Protein AF-A0A0E0FB66-F1 (afdb_monomer_lite)

Foldseek 3Di:
DDPQAAAEALCDAQWDADVVVPFDRDPPIDGHPDLLRHQHNTSDHGGPNVVVVVVVVVVVVCCVVVVDPDPPPPDDPDPPPPPVCPDPDPPPDDDDDDD

pLDDT: mean 78.13, std 17.8, range [37.84, 97.06]

Structure (mmCIF, N/CA/C/O backbone):
data_AF-A0A0E0FB66-F1
#
_entry.id   AF-A0A0E0FB66-F1
#
loop_
_atom_site.group_PDB
_atom_site.id
_atom_site.type_symbol
_atom_site.label_atom_id
_atom_site.label_alt_id
_atom_site.label_comp_id
_atom_site.label_asym_id
_atom_site.label_entity_id
_atom_site.label_seq_id
_atom_site.pdbx_PDB_ins_code
_atom_site.Cartn_x
_atom_site.Cartn_y
_atom_site.Cartn_z
_atom_site.occupancy
_atom_site.B_iso_or_equiv
_atom_site.auth_seq_id
_atom_site.auth_comp_id
_atom_site.auth_asym_id
_atom_site.auth_atom_id
_atom_site.pdbx_PDB_model_num
ATOM 1 N N . MET A 1 1 ? -0.899 -19.690 -12.716 1.00 37.84 1 MET A N 1
ATOM 2 C CA . MET A 1 1 ? -1.609 -18.395 -12.662 1.00 37.84 1 MET A CA 1
ATOM 3 C C . MET A 1 1 ? -1.600 -17.967 -11.205 1.00 37.84 1 MET A C 1
ATOM 5 O O . MET A 1 1 ? -2.400 -18.480 -10.437 1.00 37.84 1 MET A O 1
ATOM 9 N N . LEU A 1 2 ? -0.591 -17.195 -10.789 1.00 43.56 2 LEU A N 1
ATOM 10 C CA . LEU A 1 2 ? -0.420 -16.826 -9.384 1.00 43.56 2 LEU A CA 1
ATOM 11 C C . LEU A 1 2 ? -1.492 -15.795 -9.018 1.00 43.56 2 LEU A C 1
ATOM 13 O O . LEU A 1 2 ? -1.631 -14.769 -9.683 1.00 43.56 2 LEU A O 1
ATOM 17 N N . SER A 1 3 ? -2.295 -16.128 -8.014 1.00 49.41 3 SER A N 1
ATOM 18 C CA . SER A 1 3 ? -3.348 -15.277 -7.476 1.00 49.41 3 SER A CA 1
ATOM 19 C C . SER A 1 3 ? -2.721 -14.182 -6.613 1.00 49.41 3 SER A C 1
ATOM 21 O O . SER A 1 3 ? -2.735 -14.276 -5.395 1.00 49.41 3 SER A O 1
ATOM 23 N N . THR A 1 4 ? -2.140 -13.158 -7.237 1.00 59.16 4 THR A N 1
ATOM 24 C CA . THR A 1 4 ? -1.543 -12.004 -6.538 1.00 59.16 4 THR A CA 1
ATOM 25 C C . THR A 1 4 ? -2.435 -10.772 -6.678 1.00 59.16 4 THR A C 1
ATOM 27 O O . THR A 1 4 ? -1.999 -9.710 -7.116 1.00 59.16 4 THR A O 1
ATOM 30 N N . ARG A 1 5 ? -3.733 -10.905 -6.391 1.00 70.12 5 ARG A N 1
ATOM 31 C CA . ARG A 1 5 ? -4.595 -9.724 -6.273 1.00 70.12 5 ARG A CA 1
ATOM 32 C C . ARG A 1 5 ? -4.560 -9.274 -4.825 1.00 70.12 5 ARG A C 1
ATOM 34 O O . ARG A 1 5 ? -5.318 -9.781 -4.009 1.00 70.12 5 ARG A O 1
ATOM 41 N N . LEU A 1 6 ? -3.653 -8.343 -4.545 1.00 73.69 6 LEU A N 1
ATOM 42 C CA . LEU A 1 6 ? -3.714 -7.549 -3.327 1.00 73.69 6 LEU A CA 1
ATOM 43 C C . LEU A 1 6 ? -5.090 -6.877 -3.246 1.00 73.69 6 LEU A C 1
ATOM 45 O O . LEU A 1 6 ? -5.599 -6.411 -4.271 1.00 73.69 6 LEU A O 1
ATOM 49 N N . SER A 1 7 ? -5.675 -6.795 -2.054 1.00 79.44 7 SER A N 1
ATOM 50 C CA . SER A 1 7 ? -6.855 -5.961 -1.824 1.00 79.44 7 SER A CA 1
ATOM 51 C C . SER A 1 7 ? -6.484 -4.494 -2.090 1.00 79.44 7 SER A C 1
ATOM 53 O O . SER A 1 7 ? -5.599 -3.969 -1.405 1.00 79.44 7 SER A O 1
ATOM 55 N N . PRO A 1 8 ? -7.079 -3.829 -3.101 1.00 78.88 8 PRO A N 1
ATOM 56 C CA . PRO A 1 8 ? -6.566 -2.561 -3.610 1.00 78.88 8 PRO A CA 1
ATOM 57 C C . PRO A 1 8 ? -7.223 -1.327 -2.988 1.00 78.88 8 PRO A C 1
ATOM 59 O O . PRO A 1 8 ? -6.946 -0.218 -3.429 1.00 78.88 8 PRO A O 1
ATOM 62 N N . THR A 1 9 ? -8.139 -1.487 -2.035 1.00 80.69 9 THR A N 1
ATOM 63 C CA . THR A 1 9 ? -8.962 -0.390 -1.512 1.00 80.69 9 THR A CA 1
ATOM 64 C C . THR A 1 9 ? -8.502 0.048 -0.129 1.00 80.69 9 THR A C 1
ATOM 66 O O . THR A 1 9 ? -8.287 -0.785 0.743 1.00 80.69 9 THR A O 1
ATOM 69 N N . SER A 1 10 ? -8.439 1.359 0.115 1.00 75.12 10 SER A N 1
ATOM 70 C CA . SER A 1 10 ? -8.129 1.916 1.444 1.00 75.12 10 SER A CA 1
ATOM 71 C C . SER A 1 10 ? -9.205 1.623 2.496 1.00 75.12 10 SER A C 1
ATOM 73 O O . SER A 1 10 ? -8.917 1.610 3.684 1.00 75.12 10 SER A O 1
ATOM 75 N N . HIS A 1 11 ? -10.439 1.327 2.071 1.00 73.88 11 HIS A N 1
ATOM 76 C CA . HIS A 1 11 ? -11.519 0.833 2.940 1.00 73.88 11 HIS A CA 1
ATOM 77 C C . HIS A 1 11 ? -11.331 -0.628 3.382 1.00 73.88 11 HIS A C 1
ATOM 79 O O . HIS A 1 11 ? -12.176 -1.181 4.081 1.00 73.88 11 HIS A O 1
ATOM 85 N N . THR A 1 12 ? -10.276 -1.288 2.907 1.00 85.25 12 THR A N 1
ATOM 86 C CA . THR A 1 12 ? -9.953 -2.683 3.206 1.00 85.25 12 THR A CA 1
ATOM 87 C C . THR A 1 12 ? -8.433 -2.773 3.310 1.00 85.25 12 THR A C 1
ATOM 89 O O . THR A 1 12 ? -7.776 -3.313 2.423 1.00 85.25 12 THR A O 1
ATOM 92 N N . SER A 1 13 ? -7.886 -2.133 4.346 1.00 92.25 13 SER A N 1
ATOM 93 C CA . SER A 1 13 ? -6.464 -2.112 4.704 1.00 92.25 13 SER A CA 1
ATOM 94 C C . SER A 1 13 ? -6.078 -3.322 5.558 1.00 92.25 13 SER A C 1
ATOM 96 O O . SER A 1 13 ? -6.948 -4.010 6.086 1.00 92.25 13 SER A O 1
ATOM 98 N N . CYS A 1 14 ? -4.776 -3.591 5.703 1.00 95.12 14 CYS A N 1
ATOM 99 C CA . CYS A 1 14 ? -4.327 -4.659 6.602 1.00 95.12 14 CYS A CA 1
ATOM 100 C C . CYS A 1 14 ? -4.600 -4.328 8.076 1.00 95.12 14 CYS A C 1
ATOM 102 O O . CYS A 1 14 ? -4.967 -5.206 8.846 1.00 95.12 14 CYS A O 1
ATOM 104 N N . CYS A 1 15 ? -4.400 -3.081 8.490 1.00 95.12 15 CYS A N 1
ATOM 105 C CA . CYS A 1 15 ? -4.760 -2.643 9.830 1.00 95.12 15 CYS A CA 1
ATOM 106 C C . CYS A 1 15 ? -6.231 -2.215 9.863 1.00 95.12 15 CYS A C 1
ATOM 108 O O . CYS A 1 15 ? -6.679 -1.493 8.966 1.00 95.12 15 CYS A O 1
ATOM 110 N N . ASP A 1 16 ? -6.962 -2.615 10.901 1.00 90.00 16 ASP A N 1
ATOM 111 C CA . ASP A 1 16 ? -8.317 -2.131 11.160 1.00 90.00 16 ASP A CA 1
ATOM 112 C C . ASP A 1 16 ? -8.268 -0.678 11.636 1.00 90.00 16 ASP A C 1
ATOM 114 O O . ASP A 1 16 ? -7.708 -0.354 12.686 1.00 90.00 16 ASP A O 1
ATOM 118 N N . VAL A 1 17 ? -8.869 0.216 10.856 1.00 89.75 17 VAL A N 1
ATOM 119 C CA . VAL A 1 17 ? -8.804 1.662 11.084 1.00 89.75 17 VAL A CA 1
ATOM 120 C C . VAL A 1 17 ? -10.170 2.249 11.407 1.00 89.75 17 VAL A C 1
ATOM 122 O O . VAL A 1 17 ? -11.187 1.877 10.823 1.00 89.75 17 VAL A O 1
ATOM 125 N N . ASP A 1 18 ? -10.182 3.237 12.303 1.00 84.81 18 ASP A N 1
ATOM 126 C CA . ASP A 1 18 ? -11.357 4.068 12.554 1.00 84.81 18 ASP A CA 1
ATOM 127 C C . ASP A 1 18 ? -11.314 5.310 11.655 1.00 84.81 18 ASP A C 1
ATOM 129 O O . ASP A 1 18 ? -10.492 6.217 11.824 1.00 84.81 18 ASP A O 1
ATOM 133 N N . THR A 1 19 ? -12.226 5.374 10.687 1.00 81.88 19 THR A N 1
ATOM 134 C CA . THR A 1 19 ? -12.326 6.504 9.757 1.00 81.88 19 THR A CA 1
ATOM 135 C C . THR A 1 19 ? -12.830 7.790 10.418 1.00 81.88 19 THR A C 1
ATOM 137 O O . THR A 1 19 ? -12.688 8.862 9.836 1.00 81.88 19 THR A O 1
ATOM 140 N N . THR A 1 20 ? -13.404 7.720 11.623 1.00 84.50 20 THR A N 1
ATOM 141 C CA . THR A 1 20 ? -13.821 8.897 12.403 1.00 84.50 20 THR A CA 1
ATOM 142 C C . THR A 1 20 ? -12.650 9.557 13.131 1.00 84.50 20 THR A C 1
ATOM 144 O O . THR A 1 20 ? -12.654 10.773 13.319 1.00 84.50 20 THR A O 1
ATOM 147 N N . VAL A 1 21 ? -11.602 8.788 13.450 1.00 83.75 21 VAL A N 1
ATOM 148 C CA . VAL A 1 21 ? -10.349 9.262 14.066 1.00 83.75 21 VAL A CA 1
ATOM 149 C C . VAL A 1 21 ? -9.225 9.284 13.023 1.00 83.75 21 VAL A C 1
ATOM 151 O O . VAL A 1 21 ? -8.081 8.906 13.261 1.00 83.75 21 VAL A O 1
ATOM 154 N N . GLY A 1 22 ? -9.562 9.728 11.814 1.00 86.44 22 GLY A N 1
ATOM 155 C CA . GLY A 1 22 ? -8.578 10.054 10.789 1.00 86.44 22 GLY A CA 1
ATOM 156 C C . GLY A 1 22 ? -7.976 8.875 10.031 1.00 86.44 22 GLY A C 1
ATOM 157 O O . GLY A 1 22 ? -7.120 9.141 9.203 1.00 86.44 22 GLY A O 1
ATOM 158 N N . GLY A 1 23 ? -8.416 7.625 10.231 1.00 90.69 23 GLY A N 1
ATOM 159 C CA . GLY A 1 23 ? -8.046 6.478 9.382 1.00 90.69 23 GLY A CA 1
ATOM 160 C C . GLY A 1 23 ? -6.607 5.967 9.543 1.00 90.69 23 GLY A C 1
ATOM 161 O O . GLY A 1 23 ? -6.089 5.308 8.643 1.00 90.69 23 GLY A O 1
ATOM 162 N N . LEU A 1 24 ? -5.960 6.287 10.664 1.00 90.81 24 LEU A N 1
ATOM 163 C CA . LEU A 1 24 ? -4.611 5.826 11.000 1.00 90.81 24 LEU A CA 1
ATOM 164 C C . LEU A 1 24 ? -4.652 4.479 11.727 1.00 90.81 24 LEU A C 1
ATOM 166 O O . LEU A 1 24 ? -5.563 4.212 12.512 1.00 90.81 24 LEU A O 1
ATOM 170 N N . CYS A 1 25 ? -3.617 3.664 11.529 1.00 92.75 25 CYS A N 1
ATOM 171 C CA . CYS A 1 25 ? -3.410 2.461 12.332 1.00 92.75 25 CYS A CA 1
ATOM 172 C C . CYS A 1 25 ? -2.947 2.848 13.748 1.00 92.75 25 CYS A C 1
ATOM 174 O O . CYS A 1 25 ? -1.846 3.373 13.931 1.00 92.75 25 CYS A O 1
ATOM 176 N N . LEU A 1 26 ? -3.793 2.616 14.755 1.00 91.75 26 LEU A N 1
ATOM 177 C CA . LEU A 1 26 ? -3.505 2.939 16.158 1.00 91.75 26 LEU A CA 1
ATOM 178 C C . LEU A 1 26 ? -2.974 1.711 16.922 1.00 91.75 26 LEU A C 1
ATOM 180 O O . LEU A 1 26 ? -3.255 0.583 16.529 1.00 91.75 26 LEU A O 1
ATOM 184 N N . PRO A 1 27 ? -2.274 1.877 18.064 1.00 91.75 27 PRO A N 1
ATOM 185 C CA . PRO A 1 27 ? -1.701 0.749 18.818 1.00 91.75 27 PRO A CA 1
ATOM 186 C C . PRO A 1 27 ? -2.703 -0.312 19.302 1.00 91.75 27 PRO A C 1
ATOM 188 O O . PRO A 1 27 ? -2.307 -1.420 19.664 1.00 91.75 27 PRO A O 1
ATOM 191 N N . THR A 1 28 ? -3.990 0.031 19.365 1.00 89.69 28 THR A N 1
ATOM 192 C CA . THR A 1 28 ? -5.079 -0.874 19.757 1.00 89.69 28 THR A CA 1
ATOM 193 C C . THR A 1 28 ? -5.741 -1.578 18.573 1.00 89.69 28 THR A C 1
ATOM 195 O O . THR A 1 28 ? -6.619 -2.407 18.797 1.00 89.69 28 THR A O 1
ATOM 198 N N . ALA A 1 29 ? -5.368 -1.236 17.339 1.00 91.44 29 ALA A N 1
ATOM 199 C CA . ALA A 1 29 ? -5.937 -1.821 16.135 1.00 91.44 29 ALA A CA 1
ATOM 200 C C . ALA A 1 29 ? -5.522 -3.287 15.961 1.00 91.44 29 ALA A C 1
ATOM 202 O O . ALA A 1 29 ? -4.455 -3.715 16.415 1.00 91.44 29 ALA A O 1
ATOM 203 N N . GLN A 1 30 ? -6.379 -4.052 15.290 1.00 93.31 30 GLN A N 1
ATOM 204 C CA . GLN A 1 30 ? -6.053 -5.404 14.858 1.00 93.31 30 GLN A CA 1
ATOM 205 C C . GLN A 1 30 ? -5.401 -5.371 13.479 1.00 93.31 30 GLN A C 1
ATOM 207 O O . GLN A 1 30 ? -5.692 -4.509 12.652 1.00 93.31 30 GLN A O 1
ATOM 212 N N . LEU A 1 31 ? -4.480 -6.305 13.269 1.00 94.81 31 LEU A N 1
ATOM 213 C CA . LEU A 1 31 ? -3.791 -6.506 12.005 1.00 94.81 31 LEU A CA 1
ATOM 214 C C . LEU A 1 31 ? -4.390 -7.703 11.283 1.00 94.81 31 LEU A C 1
ATOM 216 O O . LEU A 1 31 ? -4.838 -8.656 11.919 1.00 94.81 31 LEU A O 1
ATOM 220 N N . CYS A 1 32 ? -4.349 -7.650 9.960 1.00 93.69 32 CYS A N 1
ATOM 221 C CA . CYS A 1 32 ? -4.731 -8.741 9.093 1.00 93.69 32 CYS A CA 1
ATOM 222 C C . CYS A 1 32 ? -3.837 -9.975 9.307 1.00 93.69 32 CYS A C 1
ATOM 224 O O . CYS A 1 32 ? -2.671 -9.858 9.685 1.00 93.69 32 CYS A O 1
ATOM 226 N N . ASP A 1 33 ? -4.369 -11.162 9.003 1.00 94.69 33 ASP A N 1
ATOM 227 C CA . ASP A 1 33 ? -3.628 -12.425 9.150 1.00 94.69 33 ASP A CA 1
ATOM 228 C C . ASP A 1 33 ? -2.469 -12.564 8.146 1.00 94.69 33 ASP A C 1
ATOM 230 O O . ASP A 1 33 ? -1.491 -13.266 8.407 1.00 94.69 33 ASP A O 1
ATOM 234 N N . ASP A 1 34 ? -2.573 -11.896 6.993 1.00 93.75 34 ASP A N 1
ATOM 235 C CA . ASP A 1 34 ? -1.561 -11.907 5.937 1.00 93.75 34 ASP A CA 1
ATOM 236 C C . ASP A 1 34 ? -1.225 -10.484 5.473 1.00 93.75 34 ASP A C 1
ATOM 238 O O . ASP A 1 34 ? -1.889 -9.905 4.606 1.00 93.75 34 ASP A O 1
ATOM 242 N N . CYS A 1 35 ? -0.134 -9.936 6.013 1.00 91.44 35 CYS A N 1
ATOM 243 C CA . CYS A 1 35 ? 0.379 -8.609 5.664 1.00 91.44 35 CYS A CA 1
ATOM 244 C C . CYS A 1 35 ? 0.808 -8.477 4.193 1.00 91.44 35 CYS A C 1
ATOM 246 O O . CYS A 1 35 ? 1.043 -7.362 3.722 1.00 91.44 35 CYS A O 1
ATOM 248 N N . THR A 1 36 ? 0.917 -9.585 3.455 1.00 93.19 36 THR A N 1
ATOM 249 C CA . THR A 1 36 ? 1.276 -9.582 2.035 1.00 93.19 36 THR A CA 1
ATOM 250 C C . THR A 1 36 ? 0.075 -9.500 1.104 1.00 93.19 36 THR A C 1
ATOM 252 O O . THR A 1 36 ? 0.273 -9.357 -0.096 1.00 93.19 36 THR A O 1
ATOM 255 N N . ALA A 1 37 ? -1.157 -9.547 1.623 1.00 92.31 37 ALA A N 1
ATOM 256 C CA . ALA A 1 37 ? -2.381 -9.602 0.822 1.00 92.31 37 ALA A CA 1
ATOM 257 C C . ALA A 1 37 ? -3.030 -8.232 0.542 1.00 92.31 37 ALA A C 1
ATOM 259 O O . ALA A 1 37 ? -4.039 -8.158 -0.162 1.00 92.31 37 ALA A O 1
ATOM 260 N N . PHE A 1 38 ? -2.476 -7.134 1.059 1.00 93.31 38 PHE A N 1
ATOM 261 C CA . PHE A 1 38 ? -3.106 -5.809 1.022 1.00 93.31 38 PHE A CA 1
ATOM 262 C C . PHE A 1 38 ? -2.221 -4.770 0.341 1.00 93.31 38 PHE A C 1
ATOM 264 O O . PHE A 1 38 ? -1.008 -4.770 0.536 1.00 93.31 38 PHE A O 1
ATOM 271 N N . VAL A 1 39 ? -2.818 -3.855 -0.432 1.00 95.06 39 VAL A N 1
ATOM 272 C CA . VAL A 1 39 ? -2.092 -2.699 -0.995 1.00 95.06 39 VAL A CA 1
ATOM 273 C C . VAL A 1 39 ? -1.804 -1.651 0.078 1.00 95.06 39 VAL A C 1
ATOM 275 O O . VAL A 1 39 ? -0.757 -1.009 0.047 1.00 95.06 39 VAL A O 1
ATOM 278 N N . PHE A 1 40 ? -2.720 -1.485 1.031 1.00 95.31 40 PHE A N 1
ATOM 279 C CA . PHE A 1 40 ? -2.657 -0.438 2.043 1.00 95.31 40 PHE A CA 1
ATOM 280 C C . PHE A 1 40 ? -2.447 -1.009 3.449 1.00 95.31 40 PHE A C 1
ATOM 282 O O . PHE A 1 40 ? -3.052 -2.018 3.822 1.00 95.31 40 PHE A O 1
ATOM 289 N N . TRP A 1 41 ? -1.587 -0.349 4.227 1.00 95.75 41 TRP A N 1
ATOM 290 C CA . TRP A 1 41 ? -1.376 -0.629 5.648 1.00 95.75 41 TRP A CA 1
ATOM 291 C C . TRP A 1 41 ? -2.515 -0.060 6.499 1.00 95.75 41 TRP A C 1
ATOM 293 O O . TRP A 1 41 ? -3.100 -0.789 7.293 1.00 95.75 41 TRP A O 1
ATOM 303 N N . ASP A 1 42 ? -2.862 1.208 6.278 1.00 94.56 42 ASP A N 1
ATOM 304 C CA . ASP A 1 42 ? -3.994 1.927 6.877 1.00 94.56 42 ASP A CA 1
ATOM 305 C C . ASP A 1 42 ? -4.814 2.623 5.772 1.00 94.56 42 ASP A C 1
ATOM 307 O O . ASP A 1 42 ? -4.718 2.235 4.610 1.00 94.56 42 ASP A O 1
ATOM 311 N N . ALA A 1 43 ? -5.623 3.644 6.068 1.00 92.31 43 ALA A N 1
ATOM 312 C CA . ALA A 1 43 ? -6.430 4.284 5.026 1.00 92.31 43 ALA A CA 1
ATOM 313 C C . ALA A 1 43 ? -5.623 5.109 3.990 1.00 92.31 43 ALA A C 1
ATOM 315 O O . ALA A 1 43 ? -6.217 5.577 3.014 1.00 92.31 43 ALA A O 1
ATOM 316 N N . TYR A 1 44 ? -4.306 5.299 4.162 1.00 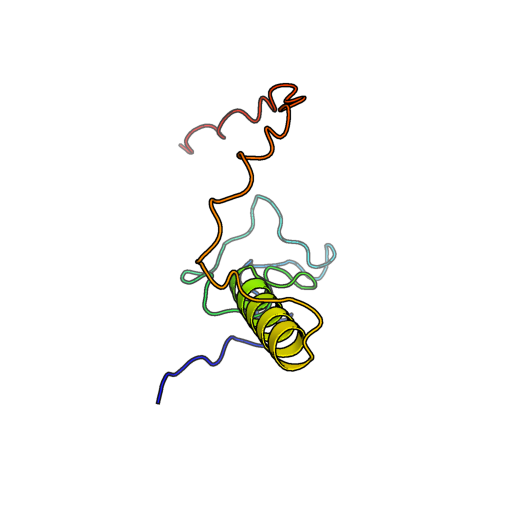90.50 44 TYR A N 1
ATOM 317 C CA . TYR A 1 44 ? -3.499 6.196 3.316 1.00 90.50 44 TYR A CA 1
ATOM 318 C C . TYR A 1 44 ? -2.149 5.619 2.896 1.00 90.50 44 TYR A C 1
ATOM 320 O O . TYR A 1 44 ? -1.722 5.818 1.758 1.00 90.50 44 TYR A O 1
ATOM 328 N N . HIS A 1 45 ? -1.457 4.936 3.802 1.00 94.00 45 HIS A N 1
ATOM 329 C CA . HIS A 1 45 ? -0.099 4.460 3.586 1.00 94.00 45 HIS A CA 1
ATOM 330 C C . HIS A 1 45 ? -0.101 3.118 2.857 1.00 94.00 45 HIS A C 1
ATOM 332 O O . HIS A 1 45 ? -0.886 2.215 3.159 1.00 94.00 45 HIS A O 1
ATOM 338 N N . THR A 1 46 ? 0.812 2.968 1.903 1.00 94.94 46 THR A N 1
ATOM 339 C CA . THR A 1 46 ? 1.059 1.694 1.228 1.00 94.94 46 THR A CA 1
ATOM 340 C C . THR A 1 46 ? 1.647 0.674 2.196 1.00 94.94 46 THR A C 1
ATOM 342 O O . THR A 1 46 ? 2.438 1.011 3.077 1.00 94.94 46 THR A O 1
ATOM 345 N N . SER A 1 47 ? 1.258 -0.586 2.024 1.00 95.00 47 SER A N 1
ATOM 346 C CA . SER A 1 47 ? 1.856 -1.707 2.741 1.00 95.00 47 SER A CA 1
ATOM 347 C C . SER A 1 47 ? 3.281 -1.971 2.254 1.00 95.00 47 SER A C 1
ATOM 349 O O . SER A 1 47 ? 3.660 -1.590 1.142 1.00 95.00 47 SER A O 1
ATOM 351 N N . ASP A 1 48 ? 4.056 -2.707 3.048 1.00 95.12 48 ASP A N 1
ATOM 352 C CA . ASP A 1 48 ? 5.387 -3.160 2.634 1.00 95.12 48 ASP A CA 1
ATOM 353 C C . ASP A 1 48 ? 5.335 -4.026 1.371 1.00 95.12 48 ASP A C 1
ATOM 355 O O . ASP A 1 48 ? 6.175 -3.875 0.485 1.00 95.12 48 ASP A O 1
ATOM 359 N N . ALA A 1 49 ? 4.308 -4.870 1.229 1.00 94.31 49 ALA A N 1
ATOM 360 C CA . ALA A 1 49 ? 4.120 -5.688 0.034 1.00 94.31 49 ALA A CA 1
ATOM 361 C C . ALA A 1 49 ? 3.887 -4.832 -1.220 1.00 94.31 49 ALA A C 1
ATOM 363 O O . ALA A 1 49 ? 4.479 -5.087 -2.270 1.00 94.31 49 ALA A O 1
ATOM 364 N N . ALA A 1 50 ? 3.075 -3.776 -1.117 1.00 94.62 50 ALA A N 1
ATOM 365 C CA . ALA A 1 50 ? 2.894 -2.829 -2.212 1.00 94.62 50 ALA A CA 1
ATOM 366 C C . ALA A 1 50 ? 4.178 -2.039 -2.497 1.00 94.62 50 ALA A C 1
ATOM 368 O O . ALA A 1 50 ? 4.555 -1.881 -3.659 1.00 94.62 5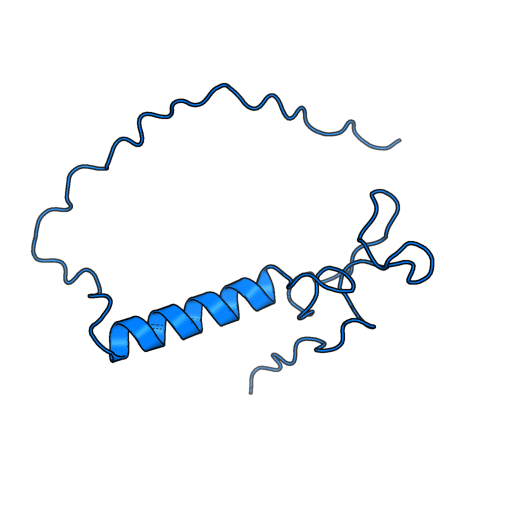0 ALA A O 1
ATOM 369 N N . ASN A 1 51 ? 4.876 -1.588 -1.452 1.00 97.06 51 ASN A N 1
ATOM 370 C CA . ASN A 1 51 ? 6.144 -0.874 -1.585 1.00 97.06 51 ASN A CA 1
ATOM 371 C C . ASN A 1 51 ? 7.201 -1.726 -2.294 1.00 97.06 51 ASN A C 1
ATOM 373 O O . ASN A 1 51 ? 7.913 -1.207 -3.152 1.00 97.06 51 ASN A O 1
ATOM 377 N N . GLN A 1 52 ? 7.262 -3.029 -2.010 1.00 96.19 52 GLN A N 1
ATOM 378 C CA . GLN A 1 52 ? 8.161 -3.953 -2.697 1.00 96.19 52 GLN A CA 1
ATOM 379 C C . GLN A 1 52 ? 7.837 -4.051 -4.192 1.00 96.19 52 GLN A C 1
ATOM 381 O O . GLN A 1 52 ? 8.731 -3.887 -5.019 1.00 96.19 52 GLN A O 1
ATOM 386 N N . VAL A 1 53 ? 6.562 -4.220 -4.559 1.00 95.31 53 VAL A N 1
ATOM 387 C CA . VAL A 1 53 ? 6.141 -4.255 -5.973 1.00 95.31 53 VAL A CA 1
ATOM 388 C C . VAL A 1 53 ? 6.495 -2.952 -6.698 1.00 95.31 53 VAL A C 1
ATOM 390 O O . VAL A 1 53 ? 6.983 -2.984 -7.831 1.00 95.31 53 VAL A O 1
ATOM 393 N N . ILE A 1 54 ? 6.271 -1.802 -6.055 1.00 95.56 54 ILE A N 1
ATOM 394 C CA . ILE A 1 54 ? 6.618 -0.487 -6.611 1.00 95.56 54 ILE A CA 1
ATOM 395 C C . ILE A 1 54 ? 8.133 -0.382 -6.813 1.00 95.56 54 ILE A C 1
ATOM 397 O O . IL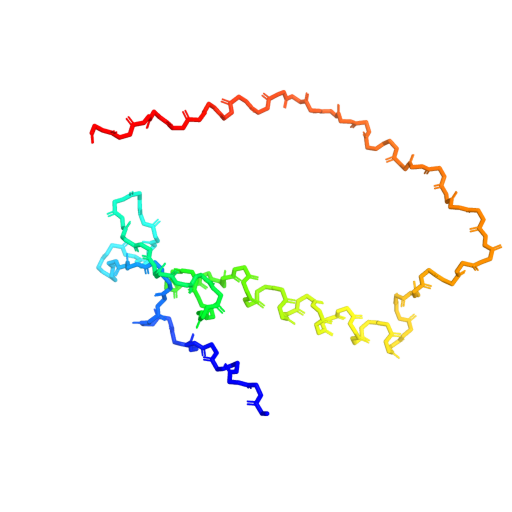E A 1 54 ? 8.580 -0.011 -7.899 1.00 95.56 54 ILE A O 1
ATOM 401 N N . ALA A 1 55 ? 8.923 -0.734 -5.798 1.00 96.62 55 ALA A N 1
ATOM 402 C CA . ALA A 1 55 ? 10.379 -0.673 -5.851 1.00 96.62 55 ALA A CA 1
ATOM 403 C C . ALA A 1 55 ? 10.948 -1.575 -6.952 1.00 96.62 55 ALA A C 1
ATOM 405 O O . ALA A 1 55 ? 11.752 -1.109 -7.760 1.00 96.62 55 ALA A O 1
ATOM 406 N N . ASP A 1 56 ? 10.485 -2.823 -7.039 1.00 95.81 56 ASP A N 1
ATOM 407 C CA . ASP A 1 56 ? 10.910 -3.779 -8.063 1.00 95.81 56 ASP A CA 1
ATOM 408 C C . ASP A 1 56 ? 10.615 -3.250 -9.466 1.00 95.81 56 ASP A C 1
ATOM 410 O O . ASP A 1 56 ? 11.449 -3.356 -10.373 1.00 95.81 56 ASP A O 1
ATOM 414 N N . ARG A 1 57 ? 9.443 -2.630 -9.654 1.00 96.38 57 ARG A N 1
ATOM 415 C CA . ARG A 1 57 ? 9.067 -2.088 -10.955 1.00 96.38 57 ARG A CA 1
ATOM 416 C C . ARG A 1 57 ? 9.913 -0.883 -11.340 1.00 96.38 57 ARG A C 1
ATOM 418 O O . ARG A 1 57 ? 10.449 -0.855 -12.446 1.00 96.38 57 ARG A O 1
ATOM 425 N N . LEU A 1 58 ? 10.066 0.074 -10.428 1.00 95.69 58 LEU A N 1
ATOM 426 C CA . LEU A 1 58 ? 10.907 1.248 -10.648 1.00 95.69 58 LEU A CA 1
ATOM 427 C C . LEU A 1 58 ? 12.354 0.838 -10.922 1.00 95.69 58 LEU A C 1
ATOM 429 O O . LEU A 1 58 ? 12.981 1.369 -11.834 1.00 95.69 58 LEU A O 1
ATOM 433 N N . TYR A 1 59 ? 12.879 -0.135 -10.180 1.00 92.44 59 TYR A N 1
ATOM 434 C CA . TYR A 1 59 ? 14.227 -0.646 -10.387 1.00 92.44 59 TYR A CA 1
ATOM 435 C C . TYR A 1 59 ? 14.392 -1.291 -11.765 1.00 92.44 59 TYR A C 1
ATOM 437 O O . TYR A 1 59 ? 15.323 -0.948 -12.495 1.00 92.44 59 TYR A O 1
ATOM 445 N N . ALA A 1 60 ? 13.472 -2.173 -12.159 1.00 92.06 60 ALA A N 1
ATOM 446 C CA . ALA A 1 60 ? 13.495 -2.802 -13.476 1.00 92.06 60 ALA A CA 1
ATOM 447 C C . ALA A 1 60 ? 13.407 -1.772 -14.616 1.00 92.06 60 ALA A C 1
ATOM 449 O O . ALA A 1 60 ? 14.130 -1.890 -15.611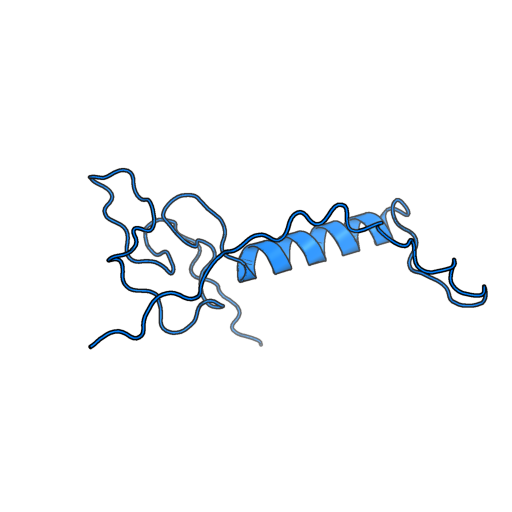 1.00 92.06 60 ALA A O 1
ATOM 450 N N . ASP A 1 61 ? 12.570 -0.745 -14.460 1.00 94.25 61 ASP A N 1
ATOM 451 C CA . ASP A 1 61 ? 12.423 0.332 -15.437 1.00 94.25 61 ASP A CA 1
ATOM 452 C C . ASP A 1 61 ? 13.703 1.192 -15.507 1.00 94.25 61 ASP A C 1
ATOM 454 O O . ASP A 1 61 ? 14.187 1.475 -16.602 1.00 94.25 61 ASP A O 1
ATOM 458 N N . MET A 1 62 ? 14.331 1.522 -14.371 1.00 92.38 62 MET A N 1
ATOM 459 C CA . MET A 1 62 ? 15.620 2.233 -14.334 1.00 92.38 62 MET A CA 1
ATOM 460 C C . MET A 1 62 ? 16.757 1.437 -14.984 1.00 92.38 62 MET A C 1
ATOM 462 O O . MET A 1 62 ? 17.584 2.015 -15.694 1.00 92.38 62 MET A O 1
ATOM 466 N N . VAL A 1 63 ? 16.807 0.122 -14.759 1.00 89.69 63 VAL A N 1
ATOM 467 C CA . VAL A 1 63 ? 17.785 -0.768 -15.401 1.00 89.69 63 VAL A CA 1
ATOM 468 C C . VAL A 1 63 ? 17.552 -0.822 -16.909 1.00 89.69 63 VAL A C 1
ATOM 470 O O . VAL A 1 63 ? 18.500 -0.704 -17.684 1.00 89.69 63 VAL A O 1
ATOM 473 N N . SER A 1 64 ? 16.295 -0.939 -17.335 1.00 91.06 64 SER A N 1
ATOM 474 C CA . SER A 1 64 ? 15.922 -0.983 -18.755 1.00 91.06 64 SER A CA 1
ATOM 475 C C . SER A 1 64 ? 16.197 0.343 -19.469 1.00 91.06 64 SER A C 1
ATOM 477 O O . SER A 1 64 ? 16.598 0.348 -20.629 1.00 91.06 64 SER A O 1
ATOM 479 N N . ALA A 1 65 ? 16.040 1.465 -18.766 1.00 90.31 65 ALA A N 1
ATOM 480 C CA . ALA A 1 65 ? 16.381 2.799 -19.251 1.00 90.31 65 ALA A CA 1
ATOM 481 C C . ALA A 1 65 ? 17.895 3.091 -19.237 1.00 90.31 65 ALA A C 1
ATOM 483 O O . ALA A 1 65 ? 18.311 4.161 -19.677 1.00 90.31 65 ALA A O 1
ATOM 484 N N . GLY A 1 66 ? 18.727 2.183 -18.711 1.00 84.25 66 GLY A N 1
ATOM 485 C CA . GLY A 1 66 ? 20.169 2.394 -18.557 1.00 84.25 66 GLY A CA 1
ATOM 486 C C . GLY A 1 66 ? 20.544 3.448 -17.506 1.00 84.25 66 GLY A C 1
ATOM 487 O O . GLY A 1 66 ? 21.704 3.845 -17.435 1.00 84.25 66 GLY A O 1
ATOM 488 N N . ALA A 1 67 ? 19.588 3.897 -16.686 1.00 80.94 67 ALA A N 1
ATOM 489 C CA . ALA A 1 67 ? 19.806 4.867 -15.612 1.00 80.94 67 ALA A CA 1
ATOM 490 C C . ALA A 1 67 ? 20.481 4.236 -14.382 1.00 80.94 67 ALA A C 1
ATOM 492 O O . ALA A 1 67 ? 21.174 4.917 -13.628 1.00 80.94 67 ALA A O 1
ATOM 493 N N . VAL A 1 68 ? 20.300 2.926 -14.190 1.00 75.56 68 VAL A N 1
ATOM 494 C CA . VAL A 1 68 ? 20.969 2.129 -13.158 1.00 75.56 68 VAL A CA 1
ATOM 495 C C . VAL A 1 68 ? 21.620 0.931 -13.830 1.00 75.56 68 VAL A C 1
ATOM 497 O O . VAL A 1 68 ? 20.957 0.148 -14.503 1.00 75.56 68 VAL A O 1
ATOM 500 N N . GLN A 1 69 ? 22.930 0.772 -13.652 1.00 76.12 69 GLN A N 1
ATOM 501 C CA . GLN A 1 69 ? 23.640 -0.367 -14.217 1.00 76.12 69 GLN A CA 1
ATOM 502 C C . GLN A 1 69 ? 23.666 -1.510 -13.194 1.00 76.12 69 GLN A C 1
ATOM 504 O O . GLN A 1 69 ? 24.159 -1.303 -12.081 1.00 76.12 69 GLN A O 1
ATOM 509 N N . PRO A 1 70 ? 23.182 -2.720 -13.540 1.00 68.31 70 PRO A N 1
ATOM 510 C CA . PRO A 1 70 ? 23.394 -3.893 -12.705 1.00 68.31 70 PRO A CA 1
ATOM 511 C C . PRO A 1 70 ? 24.894 -4.070 -12.493 1.00 68.31 70 PRO A C 1
ATOM 513 O O . PRO A 1 70 ? 25.682 -3.842 -13.419 1.00 68.31 70 PRO A O 1
ATOM 516 N N . CYS A 1 71 ? 25.307 -4.486 -11.300 1.00 72.88 71 CYS A N 1
ATOM 517 C CA . CYS A 1 71 ? 26.705 -4.805 -11.052 1.00 72.88 71 CYS A CA 1
ATOM 518 C C . CYS A 1 71 ? 27.128 -5.995 -11.938 1.00 72.88 71 CYS A C 1
ATOM 520 O O . CYS A 1 71 ? 26.973 -7.162 -11.591 1.00 72.88 71 CYS A O 1
ATOM 522 N N . ARG A 1 72 ? 27.666 -5.709 -13.130 1.00 65.25 72 ARG A N 1
ATOM 523 C CA . ARG A 1 72 ? 28.342 -6.696 -13.978 1.00 65.25 72 ARG A CA 1
ATOM 524 C C . ARG A 1 72 ? 29.697 -6.987 -13.346 1.00 65.25 72 ARG A C 1
ATOM 526 O O . ARG A 1 72 ? 30.657 -6.246 -13.534 1.00 65.25 72 ARG A O 1
ATOM 533 N N . GLY A 1 73 ? 29.749 -8.037 -12.537 1.00 67.44 73 GLY A N 1
ATOM 534 C CA . GLY A 1 73 ? 30.972 -8.482 -11.886 1.00 67.44 73 GLY A CA 1
ATOM 535 C C . GLY A 1 73 ? 32.032 -8.937 -12.891 1.00 67.44 73 GLY A C 1
ATOM 536 O O . GLY A 1 73 ? 32.005 -10.075 -13.338 1.00 67.44 73 GLY A O 1
ATOM 537 N N . THR A 1 74 ? 32.994 -8.061 -13.180 1.00 59.28 74 THR A N 1
ATOM 538 C CA . THR A 1 74 ? 34.416 -8.414 -13.386 1.00 59.28 74 THR A CA 1
ATOM 539 C C . THR A 1 74 ? 35.364 -7.439 -12.674 1.00 59.28 74 THR A C 1
ATOM 541 O O . THR A 1 74 ? 36.570 -7.483 -12.886 1.00 59.28 74 THR A O 1
ATOM 544 N N . GLY A 1 75 ? 34.844 -6.548 -11.825 1.00 59.28 75 GLY A N 1
ATOM 545 C CA . GLY A 1 75 ? 35.641 -5.651 -10.992 1.00 59.28 75 GLY A CA 1
ATOM 546 C C . GLY A 1 75 ? 35.439 -5.996 -9.526 1.00 59.28 75 GLY A C 1
ATOM 547 O O . GLY A 1 75 ? 34.301 -6.168 -9.091 1.00 59.28 75 GLY A O 1
ATOM 548 N N . THR A 1 76 ? 36.539 -6.114 -8.785 1.00 58.81 76 THR A N 1
ATOM 549 C CA . THR A 1 76 ? 36.578 -6.191 -7.320 1.00 58.81 76 THR A CA 1
ATOM 550 C C . THR A 1 76 ? 35.531 -5.246 -6.718 1.00 58.81 76 THR A C 1
ATOM 552 O O . THR A 1 76 ? 35.471 -4.090 -7.153 1.00 58.81 76 THR A O 1
ATOM 555 N N . PRO A 1 77 ? 34.692 -5.693 -5.761 1.00 60.00 77 PRO A N 1
ATOM 556 C CA . PRO A 1 77 ? 33.705 -4.813 -5.151 1.00 60.00 77 PRO A CA 1
ATOM 557 C C . PRO A 1 77 ? 34.412 -3.565 -4.604 1.00 60.00 77 PRO A C 1
ATOM 559 O O . PRO A 1 77 ? 35.514 -3.694 -4.056 1.00 60.00 77 PRO A O 1
ATOM 562 N N . PRO A 1 78 ? 33.826 -2.358 -4.743 1.00 59.03 78 PRO A N 1
ATOM 563 C CA . PRO A 1 78 ? 34.323 -1.225 -3.982 1.00 59.03 78 PRO A CA 1
ATOM 564 C C . PRO A 1 78 ? 34.343 -1.644 -2.506 1.00 59.03 78 PRO A C 1
ATOM 566 O O . PRO A 1 78 ? 33.431 -2.368 -2.083 1.00 59.03 78 PRO A O 1
ATOM 569 N N . PRO A 1 79 ? 35.374 -1.252 -1.730 1.00 54.41 79 PRO A N 1
ATOM 570 C CA . PRO A 1 79 ? 35.408 -1.565 -0.309 1.00 54.41 79 PRO A CA 1
ATOM 571 C C . PRO A 1 79 ? 34.058 -1.165 0.287 1.00 54.41 79 PRO A C 1
ATOM 573 O O . PRO A 1 79 ? 33.506 -0.143 -0.151 1.00 54.41 79 PRO A O 1
ATOM 576 N N . PRO A 1 80 ? 33.497 -1.963 1.218 1.00 55.66 80 PRO A N 1
ATOM 577 C CA . PRO A 1 80 ? 32.240 -1.610 1.848 1.00 55.66 80 PRO A CA 1
ATOM 578 C C . PRO A 1 80 ? 32.370 -0.157 2.269 1.00 55.66 80 PRO A C 1
ATOM 580 O O . PRO A 1 80 ? 33.334 0.215 2.945 1.00 55.66 80 PRO A O 1
ATOM 583 N N . ARG A 1 81 ? 31.452 0.691 1.790 1.00 57.19 81 ARG A N 1
ATOM 584 C CA . ARG A 1 81 ? 31.304 1.994 2.410 1.00 57.19 81 ARG A CA 1
ATOM 585 C C . ARG A 1 81 ? 30.970 1.650 3.844 1.00 57.19 81 ARG A C 1
ATOM 587 O O . ARG A 1 81 ? 29.869 1.187 4.122 1.00 57.19 81 ARG A O 1
ATOM 594 N N . VAL A 1 82 ? 31.959 1.798 4.720 1.00 50.72 82 VAL A N 1
ATOM 595 C CA . VAL A 1 82 ? 31.715 1.996 6.132 1.00 50.72 82 VAL A CA 1
ATOM 596 C C . VAL A 1 82 ? 30.842 3.239 6.123 1.00 50.72 82 VAL A C 1
ATOM 598 O O . VAL A 1 82 ? 31.331 4.362 6.020 1.00 50.72 82 VAL A O 1
ATOM 601 N N . VAL A 1 83 ? 29.522 3.033 6.101 1.00 53.09 83 VAL A N 1
ATOM 602 C CA . VAL A 1 83 ? 28.631 3.937 6.798 1.00 53.09 83 VAL A CA 1
ATOM 603 C C . VAL A 1 83 ? 29.252 3.929 8.174 1.00 53.09 83 VAL A C 1
ATOM 605 O O . VAL A 1 83 ? 29.199 2.926 8.883 1.00 53.09 83 VAL A O 1
ATOM 608 N N . VAL A 1 84 ? 30.029 4.976 8.453 1.00 48.84 84 VAL A N 1
ATOM 609 C CA . VAL A 1 84 ? 30.407 5.280 9.814 1.00 48.84 84 VAL A CA 1
ATOM 610 C C . VAL A 1 84 ? 29.050 5.458 10.440 1.00 48.84 84 VAL A C 1
ATOM 612 O O . VAL A 1 8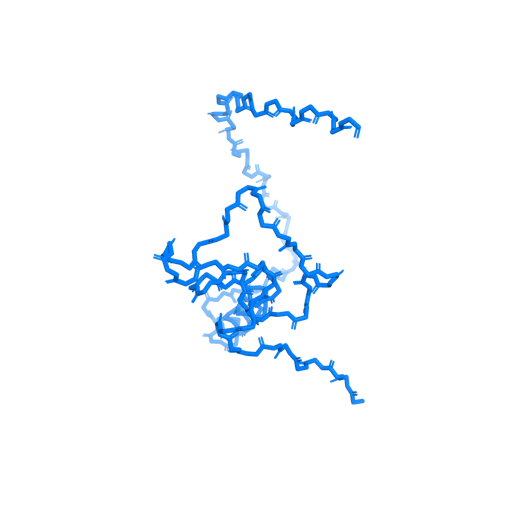4 ? 28.358 6.436 10.155 1.00 48.84 84 VAL A O 1
ATOM 615 N N . ASP A 1 85 ? 28.613 4.411 11.125 1.00 46.84 85 ASP A N 1
ATOM 616 C CA . ASP A 1 85 ? 27.428 4.438 11.931 1.00 46.84 85 ASP A CA 1
ATOM 617 C C . ASP A 1 85 ? 27.747 5.534 12.944 1.00 46.84 85 ASP A C 1
ATOM 619 O O . ASP A 1 85 ? 28.370 5.314 13.979 1.00 46.84 85 ASP A O 1
ATOM 623 N N . GLY A 1 86 ? 27.334 6.762 12.635 1.00 47.41 86 GLY A N 1
ATOM 624 C CA . GLY A 1 86 ? 27.031 7.778 13.630 1.00 47.41 86 GLY A CA 1
ATOM 625 C C . GLY A 1 86 ? 25.783 7.356 14.404 1.00 47.41 86 GLY A C 1
ATOM 626 O O . GLY A 1 86 ? 24.932 8.191 14.702 1.00 47.41 86 GLY A O 1
ATOM 627 N N . GLY A 1 87 ? 25.661 6.050 14.665 1.00 39.88 87 GLY A N 1
ATOM 628 C CA . GLY A 1 87 ? 24.647 5.383 15.430 1.00 39.88 87 GLY A CA 1
ATOM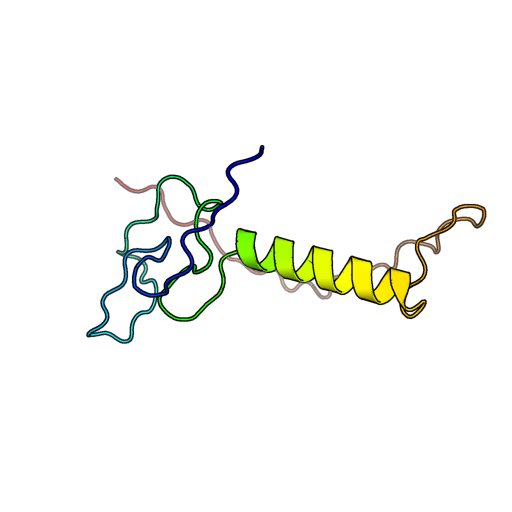 629 C C . GLY A 1 87 ? 24.783 5.885 16.846 1.00 39.88 87 GLY A C 1
ATOM 630 O O . GLY A 1 87 ? 25.494 5.333 17.681 1.00 39.88 87 GLY A O 1
ATOM 631 N N . THR A 1 88 ? 24.066 6.966 17.110 1.00 45.25 88 THR A N 1
ATOM 632 C CA . THR A 1 88 ? 23.478 7.131 18.426 1.00 45.25 88 THR A CA 1
ATOM 633 C C . THR A 1 88 ? 22.605 5.888 18.626 1.00 45.25 88 THR A C 1
ATOM 635 O O . THR A 1 88 ? 21.766 5.620 17.761 1.00 45.25 88 THR A O 1
ATOM 638 N N . PRO A 1 89 ? 22.799 5.086 19.685 1.00 45.72 89 PRO A N 1
ATOM 639 C CA . PRO A 1 89 ? 21.971 3.912 19.907 1.00 45.72 89 PRO A CA 1
ATOM 640 C C . PRO A 1 89 ? 20.512 4.358 20.016 1.00 45.72 89 PRO A C 1
ATOM 642 O O . PRO A 1 89 ? 20.146 5.058 20.959 1.00 45.72 89 PRO A O 1
ATOM 645 N N . SER A 1 90 ? 19.674 3.971 19.053 1.00 53.81 90 SER A N 1
ATOM 646 C CA . SER A 1 90 ? 18.227 4.043 19.237 1.00 53.81 90 SER A CA 1
ATOM 647 C C . SER A 1 90 ? 17.857 2.988 20.268 1.00 53.81 90 SER A C 1
ATOM 649 O O . SER A 1 90 ? 17.780 1.799 19.973 1.00 53.81 90 SER A O 1
ATOM 651 N N . THR A 1 91 ? 17.659 3.426 21.505 1.00 49.44 91 THR A N 1
ATOM 652 C CA . THR A 1 91 ? 17.167 2.623 22.626 1.00 49.44 91 THR A CA 1
ATOM 653 C C . THR A 1 91 ? 15.662 2.378 22.510 1.00 49.44 91 THR A C 1
ATOM 655 O O . THR A 1 91 ? 14.910 2.579 23.464 1.00 49.44 91 THR A O 1
ATOM 658 N N . HIS A 1 92 ? 15.192 1.912 21.349 1.00 51.41 92 HIS A N 1
ATOM 659 C CA . HIS A 1 92 ? 13.846 1.357 21.256 1.00 51.41 92 HIS A CA 1
ATOM 660 C C . HIS A 1 92 ? 13.832 0.020 21.999 1.00 51.41 92 HIS A C 1
ATOM 662 O O . HIS A 1 92 ? 14.110 -1.041 21.447 1.00 51.41 92 HIS A O 1
ATOM 668 N N . ALA A 1 93 ? 13.575 0.111 23.304 1.00 53.19 93 ALA A N 1
ATOM 669 C CA . ALA A 1 93 ? 13.281 -1.022 24.155 1.00 53.19 93 ALA A CA 1
ATOM 670 C C . ALA A 1 93 ? 12.119 -1.815 23.546 1.00 53.19 93 ALA A C 1
ATOM 672 O O . ALA A 1 93 ? 11.123 -1.235 23.106 1.00 53.19 93 ALA A O 1
ATOM 673 N N . ALA A 1 94 ? 12.261 -3.140 23.525 1.00 60.62 94 ALA A N 1
ATOM 674 C CA . ALA A 1 94 ? 11.186 -4.033 23.128 1.00 60.62 94 ALA A CA 1
ATOM 675 C C . ALA A 1 94 ? 9.927 -3.742 23.972 1.00 60.62 94 ALA A C 1
ATOM 677 O O . ALA A 1 94 ? 10.050 -3.519 25.182 1.00 60.62 94 ALA A O 1
ATOM 678 N N . PRO A 1 95 ? 8.723 -3.734 23.371 1.00 68.50 95 PRO A N 1
ATOM 679 C CA . PRO A 1 95 ? 7.496 -3.608 24.139 1.00 68.50 95 PRO A CA 1
ATOM 680 C C . PRO A 1 95 ? 7.390 -4.774 25.138 1.00 68.50 95 PRO A C 1
ATOM 682 O O . PRO A 1 95 ? 7.788 -5.897 24.812 1.00 68.50 95 PRO A O 1
ATOM 685 N N . PRO A 1 96 ? 6.883 -4.529 26.359 1.00 69.00 96 PRO A N 1
ATOM 686 C CA . PRO A 1 96 ? 6.735 -5.577 27.360 1.00 69.00 96 PRO A CA 1
ATOM 687 C C . PRO A 1 96 ? 5.809 -6.691 26.846 1.00 69.00 96 PRO A C 1
ATOM 689 O O . PRO A 1 96 ? 4.875 -6.405 26.086 1.00 69.00 96 PRO A O 1
ATOM 692 N N . PRO A 1 97 ? 6.032 -7.955 27.255 1.00 58.62 97 PRO A N 1
ATOM 693 C CA . PRO A 1 97 ? 5.112 -9.035 26.926 1.00 58.62 97 PRO A CA 1
ATOM 694 C C . PRO A 1 97 ? 3.716 -8.697 27.463 1.00 58.62 97 PRO A C 1
ATOM 696 O O . PRO A 1 97 ? 3.572 -8.249 28.603 1.00 58.62 97 PRO A O 1
ATOM 699 N N . LYS A 1 98 ? 2.696 -8.870 26.613 1.00 61.00 98 LYS A N 1
ATOM 700 C CA . LYS A 1 98 ? 1.295 -8.697 27.016 1.00 61.00 98 LYS A CA 1
ATOM 701 C C . LYS A 1 98 ? 0.920 -9.770 28.064 1.00 61.00 98 LYS A C 1
ATOM 703 O O . LYS A 1 98 ? 1.490 -10.860 27.989 1.00 61.00 98 LYS A O 1
ATOM 708 N N . PRO A 1 99 ? 0.021 -9.457 29.022 1.00 65.12 99 PRO A N 1
ATOM 709 C CA . PRO A 1 99 ? -0.435 -10.398 30.050 1.00 65.12 99 PRO A CA 1
ATOM 710 C C . PRO A 1 99 ? -1.080 -11.663 29.482 1.00 65.12 99 PRO A C 1
ATOM 712 O O . PRO A 1 99 ? -1.691 -11.569 28.391 1.00 65.12 99 PRO A O 1
#

Secondary structure (DSSP, 8-state):
------B--TTS-SB---GGGTT---TTPPBPS-TTSBSBSSSSSBPHHHHHHHHHHHHHHHHHTTSS----SSS-PPPP------------PPPPPP-

InterPro domains:
  IPR036514 SGNH hydrolase superfamily [G3DSA:3.40.50.1110] (4-65)

Sequence (99 aa):
MLSTRLSPTSHTSCCDVDTTVGGLCLPTAQLCDDCTAFVFWDAYHTSDAANQVIADRLYADMVSAGAVQPCRGTGTPPPPRVVVDGGTPSTHAAPPPKP

Radius of gyration: 19.6 Å; chains: 1; bounding box: 50×28×49 Å

Organism: NCBI:txid40149